Protein AF-A0A3B9MQ94-F1 (afdb_monomer)

Secondary structure (DSSP, 8-state):
--------------------HHHHHHHHHHHHHHHHHTT-HHHHHTTEEEEEEEE-SSTT-EEESHHHHHHHHHHHHHHS-TT-EEEEEEEEEEEEETTEEEEEEEEEEEEE-TTS-EEEEEEEEEEEEEEETTEEEEEEEEEEEPPPPTTSPPP----

Nearest PDB structures (foldseek):
  3b8l-assembly2_F  TM=8.394E-01  e=4.210E-08  Novosphingobium aromaticivorans DSM 12444
  2rfr-assembly1_A  TM=8.462E-01  e=4.272E-07  Novosphingobium aromaticivorans DSM 12444
  8uso-assembly1_A  TM=7.648E-01  e=1.402E-06  Homo sapiens
  8t17-assembly1_A  TM=7.679E-01  e=2.255E-06  Aequorea victoria
  8uso-assembly1_C  TM=7.280E-01  e=2.860E-06  Homo sapiens

Solvent-accessible surface area (backbone atoms only — not comparable to full-atom values): 9130 Å² total; per-residue (Å²): 131,88,78,93,74,81,86,76,79,82,74,76,74,75,67,72,79,70,84,51,56,53,59,52,50,51,55,44,51,52,48,43,32,51,20,56,64,66,69,31,60,67,60,40,52,68,36,45,35,68,78,16,38,39,38,47,70,54,94,81,47,58,27,69,19,48,74,41,39,49,51,51,50,52,52,51,58,72,70,48,54,91,77,38,40,57,42,78,74,52,64,52,59,44,76,71,55,96,48,31,30,39,36,46,35,38,34,38,41,34,34,63,49,97,87,71,46,79,47,76,45,47,33,39,32,52,32,32,35,35,50,56,91,93,46,59,24,34,46,32,44,32,40,35,71,55,78,56,59,97,91,45,80,68,78,83,74,82,130

Foldseek 3Di:
DDDDDDPDDPPPPPPPPPDPQQVQVVVLVVQCQVCLLVLNLVSNLVQADQQAWEAEADPPLIAGGSVRSSVSSVVCSVVAAPQKGKAWDDWDWDDPDPQKTWIWTKIWIWDQDPVRDIDIWIKIWTFIWGDDPPHIHTRYTYMHTDAPPPPDDGPDDDD

Structure (mmCIF, N/CA/C/O backbone):
data_AF-A0A3B9MQ94-F1
#
_entry.id   AF-A0A3B9MQ94-F1
#
loop_
_atom_site.group_PDB
_atom_site.id
_atom_site.type_symbol
_atom_site.label_atom_id
_atom_site.label_alt_id
_atom_site.label_comp_id
_atom_site.label_asym_id
_atom_site.label_entity_id
_atom_site.label_seq_id
_atom_site.pdbx_PDB_ins_code
_atom_site.Cartn_x
_atom_site.Cartn_y
_atom_site.Cartn_z
_atom_site.occupancy
_atom_site.B_iso_or_equiv
_atom_site.auth_seq_id
_atom_site.auth_comp_id
_atom_site.auth_asym_id
_atom_site.auth_atom_id
_atom_site.pdbx_PDB_model_num
ATOM 1 N N . MET A 1 1 ? -53.446 -40.101 26.632 1.00 40.03 1 MET A N 1
ATOM 2 C CA . MET A 1 1 ? -52.212 -40.527 25.937 1.00 40.03 1 MET A CA 1
ATOM 3 C C . MET A 1 1 ? -51.757 -39.390 25.037 1.00 40.03 1 MET A C 1
ATOM 5 O O . MET A 1 1 ? -52.583 -38.946 24.263 1.00 40.03 1 MET A O 1
ATOM 9 N N . LYS A 1 2 ? -50.504 -38.933 25.227 1.00 43.53 2 LYS A N 1
ATOM 10 C CA . LYS A 1 2 ? -49.535 -38.385 24.245 1.00 43.53 2 LYS A CA 1
ATOM 11 C C . LYS A 1 2 ? -50.110 -37.466 23.140 1.00 43.53 2 LYS A C 1
ATOM 13 O O . LYS A 1 2 ? -50.919 -37.908 22.351 1.00 43.53 2 LYS A O 1
ATOM 18 N N . THR A 1 3 ? -49.708 -36.210 22.985 1.00 46.50 3 THR A N 1
ATOM 19 C CA . THR A 1 3 ? -48.324 -35.715 22.950 1.00 46.50 3 THR A CA 1
ATOM 20 C C . THR A 1 3 ? -48.308 -34.199 23.143 1.00 46.50 3 THR A C 1
ATOM 22 O O . THR A 1 3 ? -48.808 -33.449 22.310 1.00 46.50 3 THR A O 1
ATOM 25 N N . TRP A 1 4 ? -47.660 -33.747 24.214 1.00 55.16 4 TRP A N 1
ATOM 26 C CA . TRP A 1 4 ? -46.928 -32.487 24.186 1.00 55.16 4 TRP A CA 1
ATOM 27 C C . TRP A 1 4 ? -45.792 -32.625 23.171 1.00 55.16 4 TRP A C 1
ATOM 29 O O . TRP A 1 4 ? -45.007 -33.572 23.252 1.00 55.16 4 TRP A O 1
ATOM 39 N N . THR A 1 5 ? -45.661 -31.699 22.231 1.00 56.66 5 THR A N 1
ATOM 40 C CA . THR A 1 5 ? -44.384 -31.493 21.544 1.00 56.66 5 THR A CA 1
ATOM 41 C C . THR A 1 5 ? -44.176 -29.998 21.417 1.00 56.66 5 THR A C 1
ATOM 43 O O . THR A 1 5 ? -44.866 -29.310 20.671 1.00 56.66 5 THR A O 1
ATOM 46 N N . LEU A 1 6 ? -43.271 -29.524 22.274 1.00 49.06 6 LEU A N 1
ATOM 47 C CA . LEU A 1 6 ? -42.732 -28.178 22.329 1.00 49.06 6 LEU A CA 1
ATOM 48 C C . LEU A 1 6 ? -42.411 -27.669 20.920 1.00 49.06 6 LEU A C 1
ATOM 50 O O . LEU A 1 6 ? -41.608 -28.267 20.205 1.00 49.06 6 LEU A O 1
ATOM 54 N N . LEU A 1 7 ? -42.971 -26.511 20.579 1.00 50.47 7 LEU A N 1
ATOM 55 C CA . LEU A 1 7 ? -42.452 -25.652 19.526 1.00 50.47 7 LEU A CA 1
ATOM 56 C C . LEU A 1 7 ? -41.144 -25.041 20.063 1.00 50.47 7 LEU A C 1
ATOM 58 O O . LEU A 1 7 ? -41.150 -24.019 20.747 1.00 50.47 7 LEU A O 1
ATOM 62 N N . ALA A 1 8 ? -40.025 -25.736 19.862 1.00 53.94 8 ALA A N 1
ATOM 63 C CA . ALA A 1 8 ? -38.712 -25.226 20.230 1.00 53.94 8 ALA A CA 1
ATOM 64 C C . ALA A 1 8 ? -38.367 -24.049 19.308 1.00 53.94 8 ALA A C 1
ATOM 66 O O . ALA A 1 8 ? -38.166 -24.226 18.107 1.00 53.94 8 ALA A O 1
ATOM 67 N N . LEU A 1 9 ? -38.329 -22.846 19.890 1.00 51.41 9 LEU A N 1
ATOM 68 C CA . LEU A 1 9 ? -37.741 -21.648 19.301 1.00 51.41 9 LEU A CA 1
ATOM 69 C C . LEU A 1 9 ? -36.337 -21.980 18.768 1.00 51.41 9 LEU A C 1
ATOM 71 O O . LEU A 1 9 ? -35.376 -22.070 19.532 1.00 51.41 9 LEU A O 1
ATOM 75 N N . LEU A 1 10 ? -36.206 -22.107 17.447 1.00 51.25 10 LEU A N 1
ATOM 76 C CA . LEU A 1 10 ? -34.941 -21.891 16.752 1.00 51.25 10 LEU A CA 1
ATOM 77 C C . LEU A 1 10 ? -34.646 -20.390 16.796 1.00 51.25 10 LEU A C 1
ATOM 79 O O . LEU A 1 10 ? -34.879 -19.648 15.843 1.00 51.25 10 LEU A O 1
ATOM 83 N N . SER A 1 11 ? -34.145 -19.934 17.940 1.00 49.19 11 SER A N 1
ATOM 84 C CA . SER A 1 11 ? -33.436 -18.668 18.047 1.00 49.19 11 SER A CA 1
ATOM 85 C C . SER A 1 11 ? -32.146 -18.809 17.242 1.00 49.19 11 SER A C 1
ATOM 87 O O . SER A 1 11 ? -31.105 -19.188 17.775 1.00 49.19 11 SER A O 1
ATOM 89 N N . LEU A 1 12 ? -32.225 -18.549 15.935 1.00 54.56 12 LEU A N 1
ATOM 90 C CA . LEU A 1 12 ? -31.077 -18.182 15.115 1.00 54.56 12 LEU A CA 1
ATOM 91 C C . LEU A 1 12 ? -30.487 -16.924 15.751 1.00 54.56 12 LEU A C 1
ATOM 93 O O . LEU A 1 12 ? -30.855 -15.801 15.413 1.00 54.56 12 LEU A O 1
ATOM 97 N N . VAL A 1 13 ? -29.597 -17.114 16.723 1.00 52.91 13 VAL A N 1
ATOM 98 C CA . VAL A 1 13 ? -28.647 -16.084 17.108 1.00 52.91 13 VAL A CA 1
ATOM 99 C C . VAL A 1 13 ? -27.846 -15.853 15.837 1.00 52.91 13 VAL A C 1
ATOM 101 O O . VAL A 1 13 ? -26.952 -16.630 15.507 1.00 52.91 13 VAL A O 1
ATOM 104 N N . ALA A 1 14 ? -28.233 -14.832 15.073 1.00 52.50 14 ALA A N 1
ATOM 105 C CA . ALA A 1 14 ? -27.373 -14.221 14.085 1.00 52.50 14 ALA A CA 1
ATOM 106 C C . ALA A 1 14 ? -26.180 -13.704 14.881 1.00 52.50 14 ALA A C 1
ATOM 108 O O . ALA A 1 14 ? -26.186 -12.577 15.375 1.00 52.50 14 ALA A O 1
ATOM 109 N N . MET A 1 15 ? -25.205 -14.585 15.117 1.00 46.50 15 MET A N 1
ATOM 110 C CA . MET A 1 15 ? -23.929 -14.172 15.652 1.00 46.50 15 MET A CA 1
ATOM 111 C C . MET A 1 15 ? -23.456 -13.092 14.686 1.00 46.50 15 MET A C 1
ATOM 113 O O . MET A 1 15 ? -23.403 -13.364 13.479 1.00 46.50 15 MET A O 1
ATOM 117 N N . PRO A 1 16 ? -23.198 -11.861 15.162 1.00 52.81 16 PRO A N 1
ATOM 118 C CA . PRO A 1 16 ? -22.503 -10.907 14.328 1.00 52.81 16 PRO A CA 1
ATOM 119 C C . PRO A 1 16 ? -21.269 -11.657 13.853 1.00 52.81 16 PRO A C 1
ATOM 121 O O . PRO A 1 16 ? -20.560 -12.218 14.690 1.00 52.81 16 PRO A O 1
ATOM 124 N N . ALA A 1 17 ? -21.088 -11.778 12.535 1.00 58.50 17 ALA A N 1
ATOM 125 C CA . ALA A 1 17 ? -19.874 -12.359 11.993 1.00 58.50 17 ALA A CA 1
ATOM 126 C C . ALA A 1 17 ? -18.731 -11.633 12.701 1.00 58.50 17 ALA A C 1
ATOM 128 O O . ALA A 1 17 ? -18.598 -10.415 12.548 1.00 58.50 17 ALA A O 1
ATOM 129 N N . PHE A 1 18 ? -18.030 -12.341 13.592 1.00 58.81 18 PHE A N 1
ATOM 130 C CA . PHE A 1 18 ? -16.936 -11.747 14.334 1.00 58.81 18 PHE A CA 1
ATOM 131 C C . PHE A 1 18 ? -16.003 -11.162 13.282 1.00 58.81 18 PHE A C 1
ATOM 133 O O . PHE A 1 18 ? -15.713 -11.826 12.285 1.00 58.81 18 PHE A O 1
ATOM 140 N N . ALA A 1 19 ? -15.629 -9.894 13.455 1.00 72.88 19 ALA A N 1
ATOM 141 C CA . ALA A 1 19 ? -14.636 -9.280 12.593 1.00 72.88 19 ALA A CA 1
ATOM 142 C C . ALA A 1 19 ? -13.433 -10.226 12.556 1.00 72.88 19 ALA A C 1
ATOM 144 O O . ALA A 1 19 ? -12.943 -10.603 13.620 1.00 72.88 19 ALA A O 1
ATOM 145 N N . ASP A 1 20 ? -13.032 -10.652 11.360 1.00 91.06 20 ASP A N 1
ATOM 146 C CA . ASP A 1 20 ? -11.828 -11.442 11.131 1.00 91.06 20 ASP A CA 1
ATOM 147 C C . ASP A 1 20 ? -10.752 -10.450 10.685 1.00 91.06 20 ASP A C 1
ATOM 149 O O . ASP A 1 20 ? -10.725 -10.060 9.511 1.00 91.06 20 ASP A O 1
ATOM 153 N N . PRO A 1 21 ? -9.890 -9.981 11.609 1.00 93.25 21 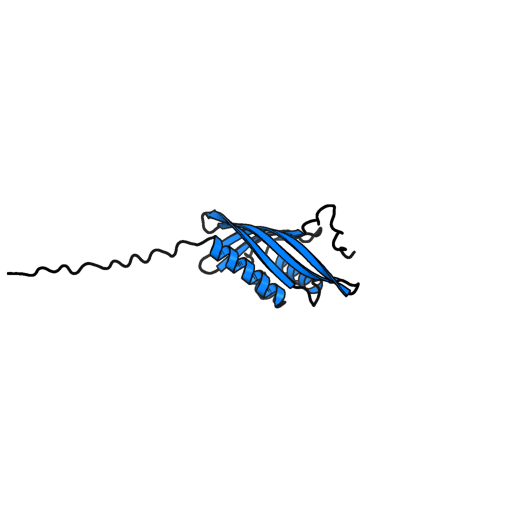PRO A N 1
ATOM 154 C CA . PRO A 1 21 ? -8.903 -8.963 11.293 1.00 93.25 21 PRO A CA 1
ATOM 155 C C . PRO A 1 21 ? -7.935 -9.431 10.210 1.00 93.25 21 PRO A C 1
ATOM 157 O O . PRO A 1 21 ? -7.489 -8.618 9.407 1.00 93.25 21 PRO A O 1
ATOM 160 N N . ALA A 1 22 ? -7.628 -10.730 10.158 1.00 96.19 22 ALA A N 1
ATOM 161 C CA . ALA A 1 22 ? -6.721 -11.285 9.165 1.00 96.19 22 ALA A CA 1
ATOM 162 C C . ALA A 1 22 ? -7.361 -11.279 7.774 1.00 96.19 22 ALA A C 1
ATOM 164 O O . ALA A 1 22 ? -6.729 -10.833 6.814 1.00 96.19 22 ALA A O 1
ATOM 165 N N . ALA A 1 23 ? -8.622 -11.704 7.656 1.00 96.38 23 ALA A N 1
ATOM 166 C CA . ALA A 1 23 ? -9.341 -11.648 6.385 1.00 96.38 23 ALA A CA 1
ATOM 167 C C . ALA A 1 23 ? -9.572 -10.205 5.912 1.00 96.38 23 ALA A C 1
ATOM 169 O O . ALA A 1 23 ? -9.364 -9.910 4.734 1.00 96.38 23 ALA A O 1
ATOM 170 N N . ASP A 1 24 ? -9.954 -9.300 6.816 1.00 96.44 24 ASP A N 1
ATOM 171 C CA . ASP A 1 24 ? -10.167 -7.886 6.496 1.00 96.44 24 ASP A CA 1
ATOM 172 C C . ASP A 1 24 ? -8.881 -7.209 6.016 1.00 96.44 24 ASP A C 1
ATOM 174 O O . ASP A 1 24 ? -8.900 -6.474 5.024 1.00 96.44 24 ASP A O 1
ATOM 178 N N . ALA A 1 25 ? -7.766 -7.471 6.697 1.00 97.94 25 ALA A N 1
ATOM 179 C CA . ALA A 1 25 ? -6.481 -6.887 6.358 1.00 97.94 25 ALA A CA 1
ATOM 180 C C . ALA A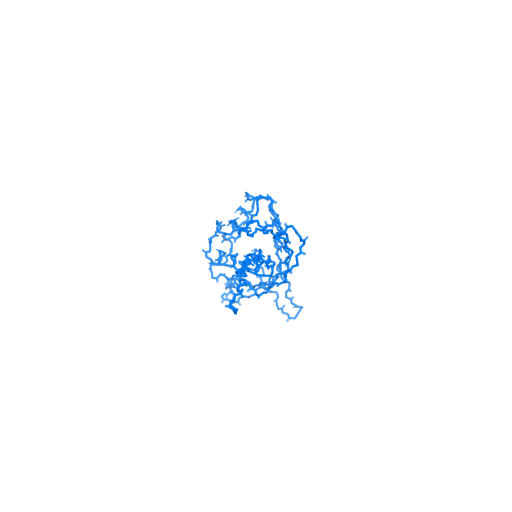 1 25 ? -5.919 -7.472 5.053 1.00 97.94 25 ALA A C 1
ATOM 182 O O . ALA A 1 25 ? -5.512 -6.717 4.172 1.00 97.94 25 ALA A O 1
ATOM 183 N N . LYS A 1 26 ? -6.024 -8.793 4.851 1.00 98.12 26 LYS A N 1
ATOM 184 C CA . LYS A 1 26 ? -5.663 -9.440 3.582 1.00 98.12 26 LYS A CA 1
ATOM 185 C C . LYS A 1 26 ? -6.477 -8.888 2.410 1.00 98.12 26 LYS A C 1
ATOM 187 O O . LYS A 1 26 ? -5.915 -8.559 1.368 1.00 98.12 26 LYS A O 1
ATOM 192 N N . ALA A 1 27 ? -7.797 -8.775 2.564 1.00 98.12 27 ALA A N 1
ATOM 193 C CA . ALA A 1 27 ? -8.666 -8.266 1.505 1.00 98.12 27 ALA A CA 1
ATOM 194 C C . ALA A 1 27 ? -8.325 -6.814 1.130 1.00 98.12 27 ALA A C 1
ATOM 196 O O . ALA A 1 27 ? -8.395 -6.454 -0.049 1.00 98.12 27 ALA A O 1
ATOM 197 N N . HIS A 1 28 ? -7.942 -6.003 2.119 1.00 98.56 28 HIS A N 1
ATOM 198 C CA . HIS A 1 28 ? -7.479 -4.633 1.923 1.00 98.56 28 HIS A CA 1
ATOM 199 C C . HIS A 1 28 ? -6.163 -4.579 1.132 1.00 98.56 28 HIS A C 1
ATOM 201 O O . HIS A 1 28 ? -6.111 -3.923 0.090 1.00 98.56 28 HIS A O 1
ATOM 207 N N . SER A 1 29 ? -5.154 -5.351 1.537 1.00 98.62 29 SER A N 1
ATOM 208 C CA . SER A 1 29 ? -3.860 -5.421 0.846 1.00 98.62 29 SER A CA 1
ATOM 209 C C . SER A 1 29 ? -3.987 -5.920 -0.595 1.00 98.62 29 SER A C 1
ATOM 211 O O . SER A 1 29 ? -3.406 -5.364 -1.530 1.00 98.62 29 SER A O 1
ATOM 213 N N . GLU A 1 30 ? -4.823 -6.934 -0.827 1.00 98.56 30 GLU A N 1
ATOM 214 C CA . GLU A 1 30 ? -5.097 -7.411 -2.182 1.00 98.56 30 GLU A CA 1
ATOM 215 C C . GLU A 1 30 ? -5.856 -6.374 -3.023 1.00 98.56 30 GLU A C 1
ATOM 217 O O . GLU A 1 30 ? -5.678 -6.325 -4.242 1.00 98.56 30 GLU A O 1
ATOM 222 N N . ALA A 1 31 ? -6.702 -5.538 -2.408 1.00 98.69 31 ALA A N 1
ATOM 223 C CA . ALA A 1 31 ? -7.360 -4.438 -3.109 1.00 98.69 31 ALA A CA 1
ATOM 224 C C . ALA A 1 31 ? -6.352 -3.374 -3.554 1.00 98.69 31 ALA A C 1
ATOM 226 O O . ALA A 1 31 ? -6.431 -2.936 -4.704 1.00 98.69 31 ALA A O 1
ATOM 227 N N . PHE A 1 32 ? -5.380 -3.034 -2.702 1.00 98.75 32 PHE A N 1
ATOM 228 C CA . PHE A 1 32 ? -4.282 -2.140 -3.064 1.00 98.75 32 PHE A CA 1
ATOM 229 C C . PHE A 1 32 ? -3.493 -2.693 -4.254 1.00 98.75 32 PHE A C 1
ATOM 231 O O . PHE A 1 32 ? -3.396 -2.027 -5.285 1.00 98.75 32 PHE A O 1
ATOM 238 N N . ALA A 1 33 ? -3.012 -3.941 -4.168 1.00 98.69 33 ALA A N 1
ATOM 239 C CA . ALA A 1 33 ? -2.242 -4.563 -5.248 1.00 98.69 33 ALA A CA 1
ATOM 240 C C . ALA A 1 33 ? -3.017 -4.583 -6.576 1.00 98.69 33 ALA A C 1
ATOM 242 O O . ALA A 1 33 ? -2.457 -4.283 -7.632 1.00 98.69 33 ALA A O 1
ATOM 243 N N . ARG A 1 34 ? -4.318 -4.910 -6.540 1.00 98.75 34 ARG A N 1
ATOM 244 C CA . ARG A 1 34 ? -5.174 -4.886 -7.736 1.00 98.75 34 ARG A CA 1
ATOM 245 C C . ARG A 1 34 ? -5.283 -3.483 -8.328 1.00 98.75 34 ARG A C 1
ATOM 247 O O . ARG A 1 34 ? -5.051 -3.333 -9.525 1.00 98.75 34 ARG A O 1
ATOM 254 N N . ALA A 1 35 ? -5.616 -2.479 -7.518 1.00 98.75 35 ALA A N 1
ATOM 255 C CA . ALA A 1 35 ? -5.796 -1.106 -7.989 1.00 98.75 35 ALA A CA 1
ATOM 256 C C . ALA A 1 35 ? -4.484 -0.509 -8.523 1.00 98.75 35 ALA A C 1
ATOM 258 O O . ALA A 1 35 ? -4.461 0.050 -9.621 1.00 98.75 35 ALA A O 1
ATOM 259 N N . TRP A 1 36 ? -3.372 -0.713 -7.811 1.00 98.56 36 TRP A N 1
ATOM 260 C CA . TRP A 1 36 ? -2.051 -0.253 -8.236 1.00 98.56 36 TRP A CA 1
ATOM 261 C C . TRP A 1 36 ? -1.639 -0.861 -9.579 1.00 98.56 36 TRP A C 1
ATOM 263 O O . TRP A 1 36 ? -1.295 -0.145 -10.521 1.00 98.56 36 TRP A O 1
ATOM 273 N N . ASN A 1 37 ? -1.736 -2.187 -9.709 1.00 98.38 37 ASN A N 1
ATOM 274 C CA . ASN A 1 37 ? -1.370 -2.883 -10.944 1.00 98.38 37 ASN A CA 1
ATOM 275 C C . ASN A 1 37 ? -2.294 -2.535 -12.120 1.00 98.38 37 ASN A C 1
ATOM 277 O O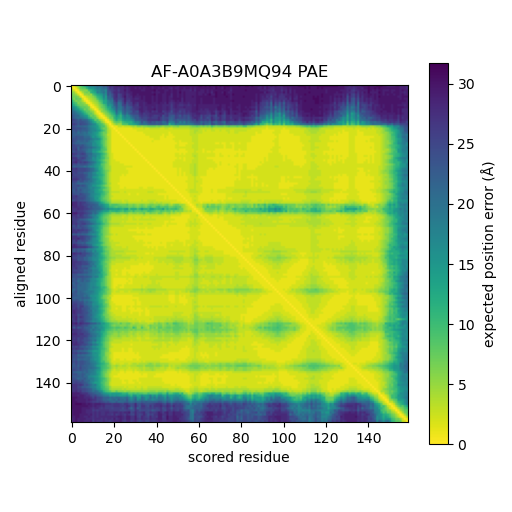 . ASN A 1 37 ? -1.862 -2.598 -13.272 1.00 98.38 37 ASN A O 1
ATOM 281 N N . ALA A 1 38 ? -3.538 -2.139 -11.840 1.00 98.25 38 ALA A N 1
ATOM 282 C CA . ALA A 1 38 ? -4.477 -1.614 -12.826 1.00 98.25 38 ALA A CA 1
ATOM 283 C C . ALA A 1 38 ? -4.236 -0.135 -13.183 1.00 98.25 38 ALA A C 1
ATOM 285 O O . ALA A 1 38 ? -4.961 0.403 -14.018 1.00 98.25 38 ALA A O 1
ATOM 286 N N . ARG A 1 39 ? -3.229 0.522 -12.584 1.00 97.81 39 ARG A N 1
ATOM 287 C CA . ARG A 1 39 ? -2.956 1.965 -12.724 1.00 97.81 39 ARG A CA 1
ATOM 288 C C . ARG A 1 39 ? -4.124 2.849 -12.266 1.00 97.81 39 ARG A C 1
ATOM 290 O O . ARG A 1 39 ? -4.259 3.986 -12.716 1.00 97.81 39 ARG A O 1
ATOM 297 N N . ASP A 1 40 ? -4.960 2.345 -11.362 1.00 98.56 40 ASP A N 1
ATOM 298 C CA . ASP A 1 40 ? -6.145 3.037 -10.865 1.00 98.56 40 ASP A CA 1
ATOM 299 C C . ASP A 1 40 ? -5.820 3.852 -9.607 1.00 98.56 40 ASP A C 1
ATOM 301 O O . ASP A 1 40 ? -6.054 3.423 -8.476 1.00 98.56 40 ASP A O 1
ATOM 305 N N . VAL A 1 41 ? -5.283 5.059 -9.807 1.00 98.31 41 VAL A N 1
ATOM 306 C CA . VAL A 1 41 ? -4.951 5.986 -8.709 1.00 98.31 41 VAL A CA 1
ATOM 307 C C . VAL A 1 41 ? -6.174 6.297 -7.842 1.00 98.31 41 VAL A C 1
ATOM 309 O O . VAL A 1 41 ? -6.050 6.395 -6.624 1.00 98.31 41 VAL A O 1
ATOM 312 N N . LYS A 1 42 ? -7.371 6.402 -8.435 1.00 98.50 42 LYS A N 1
ATOM 313 C CA . LYS A 1 42 ? -8.605 6.675 -7.682 1.00 98.50 42 LYS A CA 1
ATOM 314 C C . LYS A 1 42 ? -9.008 5.479 -6.826 1.00 98.50 42 LYS A C 1
ATOM 316 O O . LYS A 1 42 ? -9.412 5.665 -5.679 1.00 98.50 42 LYS A O 1
ATOM 321 N N . GLY A 1 43 ? -8.880 4.271 -7.366 1.00 98.62 43 GLY A N 1
ATOM 322 C CA . GLY A 1 43 ? -9.095 3.024 -6.640 1.00 98.62 43 GLY A CA 1
ATOM 323 C C . GLY A 1 43 ? -8.140 2.870 -5.461 1.00 98.62 43 GLY A C 1
ATOM 324 O O . GLY A 1 43 ? -8.587 2.515 -4.373 1.00 98.62 43 GLY A O 1
ATOM 325 N N . VAL A 1 44 ? -6.859 3.214 -5.640 1.00 98.75 44 VAL A N 1
ATOM 326 C CA . VAL A 1 44 ? -5.878 3.235 -4.542 1.00 98.75 44 VAL A CA 1
ATOM 327 C C . VAL A 1 44 ? -6.249 4.302 -3.507 1.00 98.75 44 VAL A C 1
ATOM 329 O O . VAL A 1 44 ? -6.369 3.989 -2.327 1.00 98.75 44 VAL A O 1
ATOM 332 N N . LEU A 1 45 ? -6.533 5.539 -3.927 1.00 98.75 45 LEU A N 1
ATOM 333 C CA . LEU A 1 45 ? -6.909 6.640 -3.030 1.00 98.75 45 LEU A CA 1
ATOM 334 C C . LEU A 1 45 ? -8.168 6.333 -2.198 1.00 98.75 45 LEU A C 1
ATOM 336 O O . LEU A 1 45 ? -8.292 6.772 -1.054 1.00 98.75 45 LEU A O 1
ATOM 340 N N . ALA A 1 46 ? -9.110 5.561 -2.747 1.00 98.50 46 ALA A N 1
ATOM 341 C CA . ALA A 1 46 ? -10.325 5.148 -2.048 1.00 98.50 46 ALA A CA 1
ATOM 342 C C . ALA A 1 46 ? -10.063 4.217 -0.849 1.00 98.50 46 ALA A C 1
ATOM 344 O O . ALA A 1 46 ? -10.957 4.053 -0.014 1.00 98.50 46 ALA A O 1
ATOM 345 N N . LEU A 1 47 ? -8.864 3.633 -0.754 1.00 98.69 47 LEU A N 1
ATOM 346 C CA . LEU A 1 47 ? -8.422 2.822 0.379 1.00 98.69 47 LEU A CA 1
ATOM 347 C C . LEU A 1 47 ? -7.930 3.668 1.556 1.00 98.69 47 LEU A C 1
ATOM 349 O O . LEU A 1 47 ? -7.733 3.113 2.627 1.00 98.69 47 LEU A O 1
ATOM 353 N N . TYR A 1 48 ? -7.771 4.983 1.406 1.00 98.69 48 TYR A N 1
ATOM 354 C CA . TYR A 1 48 ? -7.295 5.856 2.477 1.00 98.69 48 TYR A CA 1
ATOM 355 C C . TYR A 1 48 ? -8.447 6.582 3.177 1.00 98.69 48 TYR A C 1
ATOM 357 O O . TYR A 1 48 ? -9.382 7.097 2.538 1.00 98.69 48 TYR A O 1
ATOM 365 N N . ALA A 1 49 ? -8.358 6.642 4.508 1.00 98.44 49 ALA A N 1
ATOM 366 C CA . ALA A 1 49 ? -9.137 7.572 5.312 1.00 98.44 49 ALA A CA 1
ATOM 367 C C . ALA A 1 49 ? -8.781 9.021 4.942 1.00 98.44 49 ALA A C 1
ATOM 369 O O . ALA A 1 49 ? -7.719 9.299 4.383 1.00 98.44 49 ALA A O 1
ATOM 370 N N . ASP A 1 50 ? -9.687 9.952 5.231 1.00 97.81 50 ASP A N 1
ATOM 371 C CA . ASP A 1 50 ? -9.521 11.342 4.798 1.00 97.81 50 ASP A CA 1
ATOM 372 C C . ASP A 1 50 ? -8.350 12.047 5.510 1.00 97.81 50 ASP A C 1
ATOM 374 O O . ASP A 1 50 ? -7.722 12.928 4.922 1.00 97.81 50 ASP A O 1
ATOM 378 N N . ASP A 1 51 ? -8.019 11.603 6.726 1.00 97.56 51 ASP A N 1
ATOM 379 C CA . ASP A 1 51 ? -6.942 12.078 7.602 1.00 97.56 51 ASP A CA 1
ATOM 380 C C . ASP A 1 51 ? -5.741 11.113 7.686 1.00 97.56 51 ASP A C 1
ATOM 382 O O . ASP A 1 51 ? -4.929 11.206 8.609 1.00 97.56 51 ASP A O 1
ATOM 386 N N . ALA A 1 52 ? -5.624 10.176 6.739 1.00 98.62 52 ALA A N 1
ATOM 387 C CA . ALA A 1 52 ? -4.561 9.177 6.748 1.00 98.62 52 ALA A CA 1
ATOM 388 C C . ALA A 1 52 ? -3.154 9.792 6.621 1.00 98.62 52 ALA A C 1
ATOM 390 O O . ALA A 1 52 ? -2.968 10.870 6.051 1.00 98.62 52 ALA A O 1
ATOM 391 N N . ARG A 1 53 ? -2.149 9.070 7.120 1.00 98.56 53 ARG A N 1
ATOM 392 C CA . ARG A 1 53 ? -0.724 9.402 6.986 1.00 98.56 53 ARG A CA 1
ATOM 393 C C . ARG A 1 53 ? -0.026 8.376 6.107 1.00 98.56 53 ARG A C 1
ATOM 395 O O . ARG A 1 53 ? -0.212 7.180 6.324 1.00 98.56 53 ARG A O 1
ATOM 402 N N . VAL A 1 54 ? 0.793 8.842 5.173 1.00 98.44 54 VAL A N 1
ATOM 403 C CA . VAL A 1 54 ? 1.649 7.995 4.334 1.00 98.44 54 VAL A CA 1
ATOM 404 C C . VAL A 1 54 ? 3.106 8.367 4.562 1.00 98.44 54 VAL A C 1
ATOM 406 O O . VAL A 1 54 ? 3.418 9.556 4.623 1.00 98.44 54 VAL A O 1
ATOM 409 N N . ILE A 1 55 ? 3.965 7.358 4.689 1.00 96.88 55 ILE A N 1
ATOM 410 C CA . ILE A 1 55 ? 5.426 7.485 4.724 1.00 96.88 55 ILE A CA 1
ATOM 411 C C . ILE A 1 55 ? 6.000 6.379 3.839 1.00 96.88 55 ILE A C 1
ATOM 413 O O . ILE A 1 55 ? 5.896 5.200 4.185 1.00 96.88 55 ILE A O 1
ATOM 417 N N . TRP A 1 56 ? 6.590 6.733 2.703 1.00 94.19 56 TRP A N 1
ATOM 418 C CA . TRP A 1 56 ? 7.254 5.778 1.815 1.00 94.19 56 TRP A CA 1
ATOM 419 C C . TRP A 1 56 ? 8.782 5.920 1.853 1.00 94.19 56 TRP A C 1
ATOM 421 O O . TRP A 1 56 ? 9.333 6.457 2.811 1.00 94.19 56 TRP A O 1
ATOM 431 N N . SER A 1 57 ? 9.481 5.294 0.903 1.00 83.44 57 SER A N 1
ATOM 432 C CA . SER A 1 57 ? 10.910 4.979 1.048 1.00 83.44 57 SER A CA 1
ATOM 433 C C . SER A 1 57 ? 11.824 6.176 0.835 1.00 83.44 57 SER A C 1
ATOM 435 O O . SER A 1 57 ? 12.863 6.252 1.491 1.00 83.44 57 SER A O 1
ATOM 437 N N . ASP A 1 58 ? 11.459 7.074 -0.077 1.00 79.44 58 ASP A N 1
ATOM 438 C CA . ASP A 1 58 ? 12.324 8.182 -0.461 1.00 79.44 58 ASP A CA 1
ATOM 439 C C . ASP A 1 58 ? 12.040 9.433 0.385 1.00 79.44 58 ASP A C 1
ATOM 441 O O . ASP A 1 58 ? 10.919 9.681 0.837 1.00 79.44 58 ASP A O 1
ATOM 445 N N . GLU A 1 59 ? 13.077 10.246 0.607 1.00 70.44 59 GLU A N 1
ATOM 446 C CA . GLU A 1 59 ? 12.950 11.507 1.340 1.00 70.44 59 GLU A CA 1
ATOM 447 C C . GLU A 1 59 ? 11.926 12.421 0.649 1.00 70.44 59 GLU A C 1
ATOM 449 O O . GLU A 1 59 ? 12.052 12.751 -0.532 1.00 70.44 59 GLU A O 1
ATOM 454 N N . GLY A 1 60 ? 10.900 12.832 1.397 1.00 77.12 60 GLY A N 1
ATOM 455 C CA . GLY A 1 60 ? 9.801 13.643 0.875 1.00 77.12 60 GLY A CA 1
ATOM 456 C C . GLY A 1 60 ? 8.612 12.847 0.330 1.00 77.12 60 GLY A C 1
ATOM 457 O O . GLY A 1 60 ? 7.615 13.465 -0.047 1.00 77.12 60 GLY A O 1
ATOM 458 N N . GLU A 1 61 ? 8.642 11.510 0.343 1.00 89.62 61 GLU A N 1
ATOM 459 C CA . GLU A 1 61 ? 7.460 10.674 0.083 1.00 89.62 61 GLU A CA 1
ATOM 460 C C . GLU A 1 61 ? 6.579 10.514 1.331 1.00 89.62 61 GLU A C 1
ATOM 462 O O . GLU A 1 61 ? 6.203 9.416 1.748 1.00 89.62 61 GLU A O 1
ATOM 467 N N . GLU A 1 62 ? 6.228 11.650 1.926 1.00 96.31 62 GLU A N 1
ATOM 468 C CA . GLU A 1 62 ? 5.315 11.745 3.056 1.00 96.31 62 GLU A CA 1
ATOM 469 C C . GLU A 1 62 ? 4.068 12.525 2.646 1.00 96.31 62 GLU A C 1
ATOM 471 O O . GLU A 1 62 ? 4.138 13.510 1.908 1.00 96.31 62 GLU A O 1
ATOM 476 N N . ALA A 1 63 ? 2.907 12.094 3.129 1.00 97.69 63 ALA A N 1
ATOM 477 C CA . ALA A 1 63 ? 1.654 12.788 2.869 1.00 97.69 63 ALA A CA 1
ATOM 478 C C . ALA A 1 63 ? 0.722 12.742 4.078 1.00 97.69 63 ALA A C 1
ATOM 480 O O . ALA A 1 63 ? 0.605 11.723 4.767 1.00 97.69 63 ALA A O 1
ATOM 481 N N . ASN A 1 64 ? 0.019 13.849 4.310 1.00 97.88 64 ASN A N 1
ATOM 482 C CA . ASN A 1 64 ? -0.971 13.987 5.365 1.00 97.88 64 ASN A CA 1
ATOM 483 C C . ASN A 1 64 ? -2.336 14.364 4.780 1.00 97.88 64 ASN A C 1
ATOM 485 O O . ASN A 1 64 ? -2.564 15.468 4.282 1.00 97.88 64 ASN A O 1
ATOM 489 N N . GLY A 1 65 ? -3.271 13.427 4.882 1.00 98.12 65 GLY A N 1
ATOM 490 C CA . GLY A 1 65 ? -4.625 13.578 4.390 1.00 98.12 65 GLY A CA 1
ATOM 491 C C . GLY A 1 65 ? -4.759 13.367 2.883 1.00 98.12 65 GLY A C 1
ATOM 492 O O . GLY A 1 65 ? -3.808 13.375 2.098 1.00 98.12 65 GLY A O 1
ATOM 493 N N . LYS A 1 66 ? -6.005 13.164 2.464 1.00 96.88 66 LYS A N 1
ATOM 494 C CA . LYS A 1 66 ? -6.343 12.616 1.143 1.00 96.88 66 LYS A CA 1
ATOM 495 C C . LYS A 1 66 ? -5.806 13.410 -0.045 1.00 96.88 66 LYS A C 1
ATOM 497 O O . LYS A 1 66 ? -5.400 12.819 -1.037 1.00 96.88 66 LYS A O 1
ATOM 502 N N . ALA A 1 67 ? -5.796 14.738 0.052 1.00 97.56 67 ALA A N 1
ATOM 503 C CA . ALA A 1 67 ? -5.346 15.601 -1.038 1.00 97.56 67 ALA A CA 1
ATOM 504 C C . ALA A 1 67 ? -3.830 15.506 -1.278 1.00 97.56 67 ALA A C 1
ATOM 506 O O . ALA A 1 67 ? -3.379 15.584 -2.420 1.00 97.56 67 ALA A O 1
ATOM 507 N N . GLU A 1 68 ? -3.033 15.345 -0.220 1.00 98.19 68 GLU A N 1
ATOM 508 C CA . GLU A 1 68 ? -1.588 15.134 -0.347 1.00 98.19 68 GLU A CA 1
ATOM 509 C C . GLU A 1 68 ? -1.293 13.712 -0.815 1.00 98.19 68 GLU A C 1
ATOM 511 O O . GLU A 1 68 ? -0.474 13.523 -1.714 1.00 98.19 68 GLU A O 1
ATOM 516 N N . ILE A 1 69 ? -2.041 12.731 -0.302 1.00 98.69 69 ILE A N 1
ATOM 517 C CA . ILE A 1 69 ? -1.933 11.332 -0.727 1.00 98.69 69 ILE A CA 1
ATOM 518 C C . ILE A 1 69 ? -2.257 11.199 -2.218 1.00 98.69 69 ILE A C 1
ATOM 520 O O . ILE A 1 69 ? -1.523 10.539 -2.942 1.00 98.69 69 ILE A O 1
ATOM 524 N N . GLU A 1 70 ? -3.292 11.866 -2.731 1.00 98.31 70 GLU A N 1
ATOM 525 C CA . GLU A 1 70 ? -3.604 11.845 -4.166 1.00 98.31 70 GLU A CA 1
ATOM 526 C C . GLU A 1 70 ? -2.435 12.356 -5.022 1.00 98.31 70 GLU A C 1
ATOM 528 O O . GLU A 1 70 ? -2.118 11.763 -6.059 1.00 98.31 70 GLU A O 1
ATOM 533 N N . LYS A 1 71 ? -1.763 13.429 -4.583 1.00 97.56 71 LYS A N 1
ATOM 534 C CA . LYS A 1 71 ? -0.577 13.965 -5.267 1.00 97.56 71 LYS A CA 1
ATOM 535 C C . LYS A 1 71 ? 0.580 12.970 -5.221 1.00 97.56 71 LYS A C 1
ATOM 537 O O . LYS A 1 71 ? 1.174 12.711 -6.269 1.00 97.56 71 LYS A O 1
ATOM 542 N N . LEU A 1 72 ? 0.859 12.396 -4.049 1.00 97.31 72 LEU A N 1
ATOM 543 C CA . LEU A 1 72 ? 1.901 11.387 -3.860 1.00 97.31 72 LEU A CA 1
ATOM 544 C C . LEU A 1 72 ? 1.651 10.168 -4.759 1.00 97.31 72 LEU A C 1
ATOM 546 O O . LEU A 1 72 ? 2.502 9.828 -5.577 1.00 97.31 72 LEU A O 1
ATOM 550 N N . LEU A 1 73 ? 0.447 9.589 -4.710 1.00 97.56 73 LEU A N 1
ATOM 551 C CA . LEU A 1 73 ? 0.039 8.453 -5.543 1.00 97.56 73 LEU A CA 1
ATOM 552 C C . LEU A 1 73 ? 0.146 8.767 -7.038 1.00 97.56 73 LEU A C 1
ATOM 554 O O . LEU A 1 73 ? 0.612 7.940 -7.819 1.00 97.56 73 LEU A O 1
ATOM 558 N N . THR A 1 74 ? -0.272 9.964 -7.455 1.00 97.38 74 THR A N 1
ATOM 559 C CA . THR A 1 74 ? -0.186 10.390 -8.859 1.00 97.38 74 THR A CA 1
ATOM 560 C C . THR A 1 74 ? 1.263 10.480 -9.327 1.00 97.38 74 THR A C 1
ATOM 562 O O . THR A 1 74 ? 1.575 10.051 -10.440 1.00 97.38 74 THR A O 1
ATOM 565 N N . ASN A 1 75 ? 2.150 11.036 -8.503 1.00 95.38 75 ASN A N 1
ATOM 566 C CA . ASN A 1 75 ? 3.568 11.164 -8.827 1.00 95.38 75 ASN A CA 1
ATOM 567 C C . ASN A 1 75 ? 4.252 9.797 -8.852 1.00 95.38 75 ASN A C 1
ATOM 569 O O . ASN A 1 75 ? 4.878 9.454 -9.855 1.00 95.38 75 ASN A O 1
ATOM 573 N N . ALA A 1 76 ? 4.036 8.979 -7.825 1.00 94.38 76 ALA A N 1
ATOM 574 C CA . ALA A 1 76 ? 4.572 7.629 -7.768 1.00 94.38 76 ALA A CA 1
ATOM 575 C C . ALA A 1 76 ? 4.094 6.783 -8.957 1.00 94.38 76 ALA A C 1
ATOM 577 O O . ALA A 1 76 ? 4.889 6.095 -9.588 1.00 94.38 76 ALA A O 1
ATOM 578 N N . MET A 1 77 ? 2.823 6.898 -9.360 1.00 95.81 77 MET A N 1
ATOM 579 C CA . MET A 1 77 ? 2.289 6.165 -10.511 1.00 95.81 77 MET A CA 1
ATOM 580 C C . MET A 1 77 ? 2.908 6.593 -11.850 1.00 95.81 77 MET A C 1
ATOM 582 O O . MET A 1 77 ? 3.055 5.755 -12.746 1.00 95.81 77 MET A O 1
ATOM 586 N N . LYS A 1 78 ? 3.273 7.875 -12.001 1.00 94.50 78 LYS A N 1
ATOM 587 C CA . LYS A 1 78 ? 3.997 8.378 -13.183 1.00 94.50 78 LYS A CA 1
ATOM 588 C C . LYS A 1 78 ? 5.415 7.815 -13.253 1.00 94.50 78 LYS A C 1
ATOM 590 O O . LYS A 1 78 ? 5.853 7.457 -14.344 1.00 94.50 78 LYS A O 1
ATOM 595 N N . SER A 1 79 ? 6.094 7.728 -12.112 1.00 91.56 79 SER A N 1
ATOM 596 C CA . SER A 1 79 ? 7.453 7.185 -12.007 1.00 91.56 79 SER A CA 1
ATOM 597 C C . SER A 1 79 ? 7.486 5.652 -12.029 1.00 91.56 79 SER A C 1
ATOM 599 O O . SER A 1 79 ? 8.504 5.062 -12.380 1.00 91.56 79 SER A O 1
ATOM 601 N N . PHE A 1 80 ? 6.378 4.984 -11.693 1.00 92.56 80 PHE A N 1
ATOM 602 C CA . PHE A 1 80 ? 6.322 3.528 -11.604 1.00 92.56 80 PHE A CA 1
ATOM 603 C C . PHE A 1 80 ? 6.505 2.862 -12.986 1.00 92.56 80 PHE A C 1
ATOM 605 O O . PHE A 1 80 ? 5.667 3.087 -13.877 1.00 92.56 80 PHE A O 1
ATOM 612 N N . PRO A 1 81 ? 7.522 1.988 -13.173 1.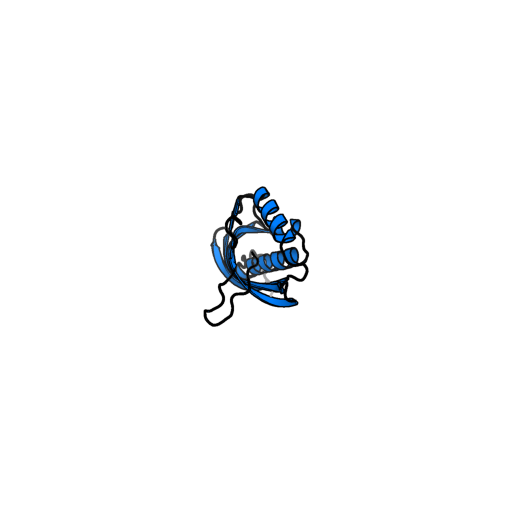00 93.88 81 PRO A N 1
ATOM 613 C CA . PRO 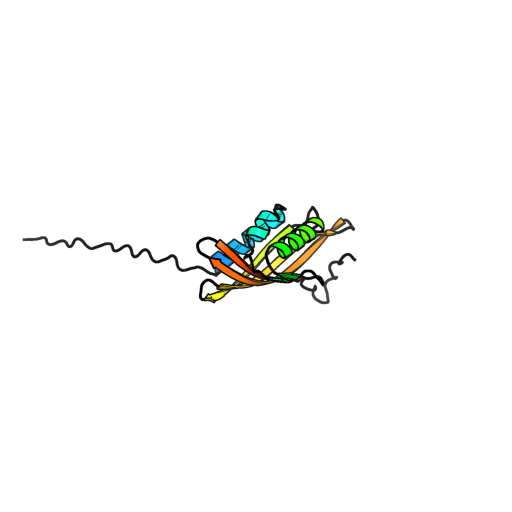A 1 81 ? 7.862 1.383 -14.465 1.00 93.88 81 PRO A CA 1
ATOM 614 C C . PRO A 1 81 ? 6.658 0.751 -15.151 1.00 93.88 81 PRO A C 1
ATOM 616 O O . PRO A 1 81 ? 5.855 0.103 -14.484 1.00 93.88 81 PRO A O 1
ATOM 619 N N . LYS A 1 82 ? 6.504 0.907 -16.474 1.00 93.00 82 LYS A N 1
ATOM 620 C CA . LYS A 1 82 ? 5.300 0.456 -17.212 1.00 93.00 82 LYS A CA 1
ATOM 621 C C . LYS A 1 82 ? 4.990 -1.030 -17.010 1.00 93.00 82 LYS A C 1
ATOM 623 O O . LYS A 1 82 ? 3.827 -1.388 -16.810 1.00 93.00 82 LYS A O 1
ATOM 628 N N . ASP A 1 83 ? 6.025 -1.865 -17.020 1.00 95.44 83 ASP A N 1
ATOM 629 C CA . ASP A 1 83 ? 5.942 -3.307 -16.781 1.00 95.44 83 ASP A CA 1
ATOM 630 C C . ASP A 1 83 ? 6.016 -3.688 -15.292 1.00 95.44 83 ASP A C 1
ATOM 632 O O . ASP A 1 83 ? 5.986 -4.872 -14.961 1.00 95.44 83 ASP A O 1
ATOM 636 N N . GLY A 1 84 ? 6.076 -2.686 -14.413 1.00 96.12 84 GLY A N 1
ATOM 637 C CA . GLY A 1 84 ? 6.110 -2.818 -12.969 1.00 96.12 84 GLY A CA 1
ATOM 638 C C . GLY A 1 84 ? 4.902 -3.575 -12.419 1.00 96.12 84 GLY A C 1
ATOM 639 O O . GLY A 1 84 ? 3.763 -3.388 -12.872 1.00 96.12 84 GLY A O 1
ATOM 640 N N . ARG A 1 85 ? 5.139 -4.429 -11.422 1.00 97.75 85 ARG A N 1
ATOM 641 C CA . ARG A 1 85 ? 4.110 -5.206 -10.722 1.00 97.75 85 ARG A CA 1
ATOM 642 C C . ARG A 1 85 ? 4.362 -5.224 -9.226 1.00 97.75 8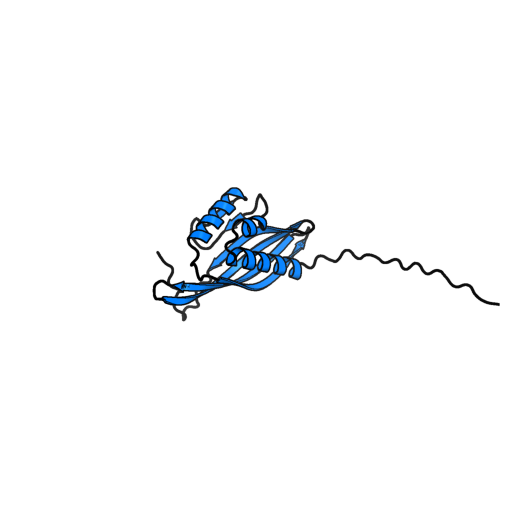5 ARG A C 1
ATOM 644 O O . ARG A 1 85 ? 5.445 -5.617 -8.808 1.00 97.75 85 ARG A O 1
ATOM 651 N N . VAL A 1 86 ? 3.340 -4.856 -8.458 1.00 97.44 86 VAL A N 1
ATOM 652 C CA . VAL A 1 86 ? 3.283 -5.009 -6.999 1.00 97.44 86 VAL A CA 1
ATOM 653 C C . VAL A 1 86 ? 2.594 -6.328 -6.670 1.00 97.44 86 VAL A C 1
ATOM 655 O O . VAL A 1 86 ? 1.502 -6.602 -7.171 1.00 97.44 86 VAL A O 1
ATOM 658 N N . VAL A 1 87 ? 3.198 -7.143 -5.815 1.00 97.75 87 VAL A N 1
ATOM 659 C CA . VAL A 1 87 ? 2.637 -8.418 -5.366 1.00 97.75 87 VAL A CA 1
ATOM 660 C C . VAL A 1 87 ? 2.602 -8.433 -3.847 1.00 97.75 87 VAL A C 1
ATOM 662 O O . VAL A 1 87 ? 3.639 -8.362 -3.195 1.00 97.75 87 VAL A O 1
ATOM 665 N N . PHE A 1 88 ? 1.401 -8.559 -3.291 1.00 98.12 88 PHE A N 1
ATOM 666 C CA . PHE A 1 88 ? 1.211 -8.865 -1.879 1.00 98.12 88 PHE A CA 1
ATOM 667 C C . PHE A 1 88 ? 1.657 -10.305 -1.596 1.00 98.12 88 PHE A C 1
ATOM 669 O O . PHE A 1 88 ? 1.247 -11.222 -2.314 1.00 98.12 88 PHE A O 1
ATOM 676 N N . LYS A 1 89 ? 2.494 -10.518 -0.575 1.00 97.88 89 LYS A N 1
ATOM 677 C CA . LYS A 1 89 ? 3.027 -11.849 -0.234 1.00 97.88 89 LYS A CA 1
ATOM 678 C C . LYS A 1 89 ? 2.378 -12.404 1.020 1.00 97.88 89 LYS A C 1
ATOM 680 O O . LYS A 1 89 ? 1.808 -13.493 0.994 1.00 97.88 89 LYS A O 1
ATOM 685 N N . SER A 1 90 ? 2.476 -11.660 2.109 1.00 97.94 90 SER A N 1
ATOM 686 C CA . SER A 1 90 ? 1.956 -12.051 3.412 1.00 97.94 90 SER A CA 1
ATOM 687 C C . SER A 1 90 ? 1.815 -10.826 4.301 1.00 97.94 90 SER A C 1
ATOM 689 O O . SER A 1 90 ? 2.423 -9.786 4.053 1.00 97.94 90 SER A O 1
ATOM 691 N N . GLN A 1 91 ? 1.015 -10.961 5.353 1.00 98.31 91 GLN A N 1
ATOM 692 C CA . GLN A 1 91 ? 1.010 -10.007 6.448 1.00 98.31 91 GLN A CA 1
ATOM 693 C C . GLN A 1 91 ? 0.595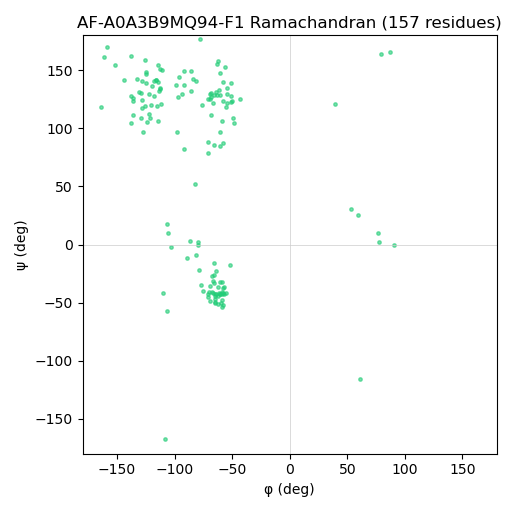 -10.676 7.747 1.00 98.31 91 GLN A C 1
ATOM 695 O O . GLN A 1 91 ? -0.181 -11.635 7.744 1.00 98.31 91 GLN A O 1
ATOM 700 N N . GLU A 1 92 ? 1.048 -10.100 8.846 1.00 98.19 92 GLU A N 1
ATOM 701 C CA . GLU A 1 92 ? 0.435 -10.288 10.151 1.00 98.19 92 GLU A CA 1
ATOM 702 C C . GLU A 1 92 ? -0.707 -9.281 10.331 1.00 98.19 92 GLU A C 1
ATOM 704 O O . GLU A 1 92 ? -0.677 -8.179 9.777 1.00 98.19 92 GLU A O 1
ATOM 709 N N . ALA A 1 93 ? -1.726 -9.663 11.100 1.00 98.19 93 ALA A N 1
ATOM 710 C CA . ALA A 1 93 ? -2.842 -8.798 11.461 1.00 98.19 93 ALA A CA 1
ATOM 711 C C . ALA A 1 93 ? -3.028 -8.827 12.979 1.00 98.19 93 ALA A C 1
ATOM 713 O O . ALA A 1 93 ? -3.328 -9.868 13.564 1.00 98.19 93 ALA A O 1
ATOM 714 N N . ILE A 1 94 ? -2.848 -7.671 13.610 1.00 98.12 94 ILE A N 1
ATOM 715 C CA . ILE A 1 94 ? -2.862 -7.502 15.060 1.00 98.12 94 ILE A CA 1
ATOM 716 C C . ILE A 1 94 ? -4.080 -6.640 15.412 1.00 98.12 94 ILE A C 1
ATOM 718 O O . ILE A 1 94 ? -4.076 -5.437 15.138 1.00 98.12 94 ILE A O 1
ATOM 722 N N . PRO A 1 95 ? -5.154 -7.213 15.987 1.00 96.56 95 PRO A N 1
ATOM 723 C CA . PRO A 1 95 ? -6.314 -6.427 16.384 1.00 96.56 95 PRO A CA 1
ATOM 724 C C . PRO A 1 95 ? -5.951 -5.464 17.519 1.00 96.56 95 PRO A C 1
ATOM 726 O O . PRO A 1 95 ? -5.435 -5.878 18.553 1.00 96.56 95 PRO A O 1
ATOM 729 N N . LEU A 1 96 ? -6.277 -4.182 17.345 1.00 96.62 96 LEU A N 1
ATOM 730 C CA . LEU A 1 96 ? -6.054 -3.128 18.346 1.00 96.62 96 LEU A CA 1
ATOM 731 C C . LEU A 1 96 ? -7.344 -2.722 19.084 1.00 96.62 96 LEU A C 1
ATOM 733 O O . LEU A 1 96 ? -7.320 -1.876 19.975 1.00 96.62 96 LEU A O 1
ATOM 737 N N . GLY A 1 97 ? -8.480 -3.322 18.715 1.00 92.56 97 GLY A N 1
ATOM 738 C CA . GLY A 1 97 ? -9.807 -2.964 19.221 1.00 92.56 97 GLY A CA 1
ATOM 739 C C . GLY A 1 97 ? -10.474 -1.844 18.415 1.00 92.56 97 GLY A C 1
ATOM 740 O O . GLY A 1 97 ? -9.853 -1.180 17.590 1.00 92.56 97 GLY A O 1
ATOM 741 N N . ASN A 1 98 ? -11.782 -1.651 18.614 1.00 92.50 98 ASN A N 1
ATOM 742 C CA . ASN A 1 98 ? -12.580 -0.607 17.944 1.00 92.50 98 ASN A CA 1
ATOM 743 C C . ASN A 1 98 ? -12.474 -0.599 16.401 1.00 92.50 98 ASN A C 1
ATOM 745 O O . ASN A 1 98 ? -12.575 0.452 15.763 1.00 92.50 98 ASN A O 1
ATOM 749 N N . GLY A 1 99 ? -12.259 -1.776 15.805 1.00 93.31 99 GLY A N 1
ATOM 750 C CA . GLY A 1 99 ? -12.087 -1.952 14.362 1.00 93.31 99 GLY A CA 1
ATOM 751 C C . GLY A 1 99 ? -10.705 -1.568 13.825 1.00 93.31 99 GLY A C 1
ATOM 752 O O . GLY A 1 99 ? -10.505 -1.659 12.618 1.00 93.31 99 GLY A O 1
ATOM 753 N N . TYR A 1 100 ? -9.762 -1.150 14.672 1.00 98.06 100 TYR A N 1
ATOM 754 C CA . TYR A 1 100 ? -8.378 -0.908 14.271 1.00 98.06 100 TYR A CA 1
ATOM 755 C C . TYR A 1 100 ? -7.582 -2.211 14.227 1.00 98.06 100 TYR A C 1
ATOM 757 O O . TYR A 1 100 ? -7.733 -3.086 15.086 1.00 98.06 100 TYR A O 1
ATOM 765 N N . ILE A 1 101 ? -6.722 -2.318 13.221 1.00 98.44 101 ILE A N 1
ATOM 766 C CA . ILE A 1 101 ? -5.852 -3.463 12.973 1.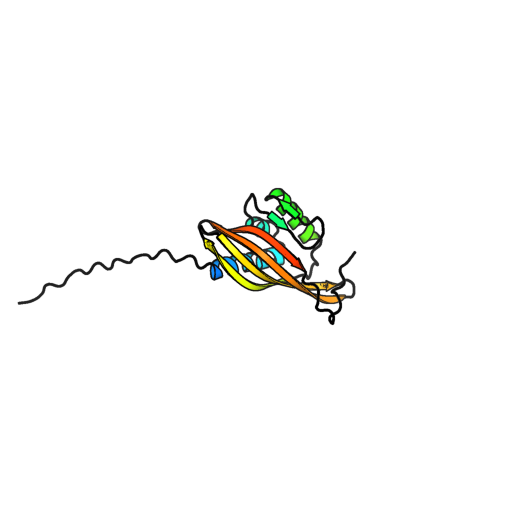00 98.44 101 ILE A CA 1
ATOM 767 C C . ILE A 1 101 ? -4.479 -2.896 12.609 1.00 98.44 101 ILE A C 1
ATOM 769 O O . ILE A 1 101 ? -4.379 -2.098 11.677 1.00 98.44 101 ILE A O 1
ATOM 773 N N . ALA A 1 102 ? -3.437 -3.282 13.341 1.00 98.62 102 ALA A N 1
ATOM 774 C CA . ALA A 1 102 ? -2.066 -3.079 12.890 1.00 98.62 102 ALA A CA 1
ATOM 775 C C . ALA A 1 102 ? -1.663 -4.227 11.964 1.00 98.62 102 ALA A C 1
ATOM 777 O O . ALA A 1 102 ? -2.038 -5.379 12.204 1.00 98.62 102 ALA A O 1
ATOM 778 N N . THR A 1 103 ? -0.898 -3.928 10.923 1.00 98.69 103 THR A N 1
ATOM 779 C CA . THR A 1 103 ? -0.372 -4.932 9.997 1.00 98.69 103 THR A CA 1
ATOM 780 C C . THR A 1 103 ? 1.142 -4.823 9.911 1.00 98.69 103 THR A C 1
ATOM 782 O O . THR A 1 103 ? 1.712 -3.736 10.016 1.00 98.69 103 THR A O 1
ATOM 785 N N . VAL A 1 104 ? 1.790 -5.968 9.718 1.00 98.31 104 VAL A N 1
ATOM 786 C CA . VAL A 1 104 ? 3.192 -6.047 9.298 1.00 98.31 104 VAL A CA 1
ATOM 787 C C . VAL A 1 104 ? 3.202 -6.839 8.002 1.00 98.31 104 VAL A C 1
ATOM 789 O O . VAL A 1 104 ? 2.883 -8.027 8.012 1.00 98.31 104 VAL A O 1
ATOM 792 N N . GLY A 1 105 ? 3.460 -6.165 6.884 1.00 97.62 105 GLY A N 1
ATOM 793 C CA . GLY A 1 105 ? 3.280 -6.696 5.536 1.00 97.62 105 GLY A CA 1
ATOM 794 C C . GLY A 1 105 ? 4.588 -6.943 4.793 1.00 97.62 105 GLY A C 1
ATOM 795 O O . GLY A 1 105 ? 5.579 -6.234 4.975 1.00 97.62 105 GLY A O 1
ATOM 796 N N . HIS A 1 106 ? 4.567 -7.931 3.903 1.00 97.56 106 HIS A N 1
ATOM 797 C CA . HIS A 1 106 ? 5.637 -8.230 2.959 1.00 97.56 106 HIS A CA 1
ATOM 798 C C . HIS A 1 106 ? 5.101 -8.179 1.531 1.00 97.56 106 HIS A C 1
ATOM 800 O O . HIS A 1 106 ? 4.094 -8.817 1.197 1.00 97.56 106 HIS A O 1
ATOM 806 N N . TRP A 1 107 ? 5.807 -7.441 0.681 1.00 97.62 107 TRP A N 1
ATOM 807 C CA . TRP A 1 107 ? 5.433 -7.222 -0.708 1.00 97.62 107 TRP A CA 1
ATOM 808 C C . TRP A 1 107 ? 6.648 -7.308 -1.621 1.00 97.62 107 TRP A C 1
ATOM 810 O O . TRP A 1 107 ? 7.790 -7.165 -1.190 1.00 97.62 107 TRP A O 1
ATOM 820 N N . GLU A 1 108 ? 6.388 -7.496 -2.906 1.00 95.94 108 GLU A N 1
ATOM 821 C CA . GLU A 1 108 ? 7.406 -7.471 -3.950 1.00 95.94 108 GLU A CA 1
ATOM 822 C C . GLU A 1 108 ? 7.026 -6.465 -5.027 1.00 95.94 108 GLU A C 1
ATOM 824 O O . GLU A 1 108 ? 5.874 -6.414 -5.458 1.00 95.94 108 GLU A O 1
ATOM 829 N N . ILE A 1 109 ? 8.012 -5.710 -5.503 1.00 94.62 109 ILE A N 1
ATOM 830 C CA . ILE A 1 109 ? 7.914 -4.927 -6.731 1.00 94.62 109 ILE A CA 1
ATOM 831 C C . ILE A 1 109 ? 8.848 -5.549 -7.755 1.00 94.62 109 ILE A C 1
ATOM 833 O O . ILE A 1 109 ? 10.051 -5.624 -7.528 1.00 94.62 109 ILE A O 1
ATOM 837 N N . SER A 1 110 ? 8.315 -5.970 -8.897 1.00 94.56 110 SER A N 1
ATOM 838 C CA . SER A 1 110 ? 9.122 -6.450 -10.024 1.00 94.56 110 SER A CA 1
ATOM 839 C C . SER A 1 110 ? 8.987 -5.520 -11.220 1.00 94.56 110 SER A C 1
ATOM 841 O O . SER A 1 110 ? 7.895 -5.028 -11.485 1.00 94.56 110 SER A O 1
ATOM 843 N N . PHE A 1 111 ? 10.085 -5.261 -11.925 1.00 94.25 111 PHE A N 1
ATOM 844 C CA . PHE A 1 111 ? 10.134 -4.381 -13.099 1.00 94.25 111 PHE A CA 1
ATOM 845 C C . PHE A 1 111 ? 11.360 -4.696 -13.961 1.00 94.25 111 PHE A C 1
ATOM 847 O O . PHE A 1 111 ? 12.233 -5.461 -13.548 1.00 94.25 111 PHE A O 1
ATOM 854 N N . THR A 1 112 ? 11.435 -4.132 -15.164 1.00 92.50 112 THR A N 1
ATOM 855 C CA . THR A 1 112 ? 12.664 -4.148 -15.973 1.00 92.50 112 THR A CA 1
ATOM 856 C C . THR A 1 112 ? 13.408 -2.832 -15.777 1.00 92.50 112 THR A C 1
ATOM 858 O O . THR A 1 112 ? 12.801 -1.774 -15.922 1.00 92.50 112 THR A O 1
ATOM 861 N N . ASN A 1 113 ? 14.694 -2.887 -15.422 1.00 88.44 113 ASN A N 1
ATOM 862 C CA . ASN A 1 113 ? 15.528 -1.688 -15.307 1.00 88.44 113 ASN A CA 1
ATOM 863 C C . ASN A 1 113 ? 15.985 -1.174 -16.687 1.00 88.44 113 ASN A C 1
ATOM 865 O O . ASN A 1 113 ? 15.743 -1.816 -17.711 1.00 88.44 113 ASN A O 1
ATOM 869 N N . ASP A 1 114 ? 16.693 -0.046 -16.704 1.00 87.31 114 ASP A N 1
ATOM 870 C CA . ASP A 1 114 ? 17.154 0.593 -17.945 1.00 87.31 114 ASP A CA 1
ATOM 871 C C . ASP A 1 114 ? 18.156 -0.267 -18.745 1.00 87.31 114 ASP A C 1
ATOM 873 O O . ASP A 1 114 ? 18.234 -0.151 -19.966 1.00 87.31 114 ASP A O 1
ATOM 877 N N . ASP A 1 115 ? 18.842 -1.213 -18.090 1.00 89.19 115 ASP A N 1
ATOM 878 C CA . ASP A 1 115 ? 19.719 -2.205 -18.735 1.00 89.19 115 ASP A CA 1
ATOM 879 C C . ASP A 1 115 ? 18.954 -3.390 -19.362 1.00 89.19 115 ASP A C 1
ATOM 881 O O . ASP A 1 115 ? 19.562 -4.357 -19.831 1.00 89.19 115 ASP A O 1
ATOM 885 N N . GLY A 1 116 ? 17.619 -3.391 -19.309 1.00 91.12 116 GLY A N 1
ATOM 886 C CA . GLY A 1 116 ? 16.786 -4.487 -19.805 1.00 91.12 116 GLY A CA 1
ATOM 887 C C . GLY A 1 116 ? 16.738 -5.717 -18.888 1.00 91.12 116 GLY A C 1
ATOM 888 O O . GLY A 1 116 ? 16.209 -6.760 -19.282 1.00 91.12 116 GLY A O 1
ATOM 889 N N . LYS A 1 117 ? 17.269 -5.637 -17.662 1.00 91.44 117 LYS A N 1
ATOM 890 C CA . LYS A 1 117 ? 17.276 -6.746 -16.696 1.00 91.44 117 LYS A CA 1
ATOM 891 C C . LYS A 1 117 ? 16.052 -6.692 -15.793 1.00 91.44 117 LYS A C 1
ATOM 893 O O . LYS A 1 117 ? 15.698 -5.644 -15.255 1.00 91.44 117 LYS A O 1
ATOM 898 N N . LYS A 1 118 ? 15.446 -7.856 -15.549 1.00 91.75 118 LYS A N 1
ATOM 899 C CA . LYS A 1 118 ? 14.385 -7.997 -14.548 1.00 91.75 118 LYS A CA 1
ATOM 900 C C . LYS A 1 118 ? 14.955 -7.807 -13.145 1.00 91.75 118 LYS A C 1
ATOM 902 O O . LYS A 1 118 ? 15.908 -8.482 -12.765 1.00 91.75 118 LYS A O 1
ATOM 907 N N . GLN A 1 119 ? 14.343 -6.901 -12.398 1.00 90.75 119 GLN A N 1
ATOM 908 C CA . GLN A 1 119 ? 14.622 -6.617 -10.999 1.00 90.75 119 GLN A CA 1
ATOM 909 C C . GLN A 1 119 ? 13.432 -7.041 -10.144 1.00 90.75 119 GLN A C 1
ATOM 911 O O . GLN A 1 119 ? 12.283 -7.043 -10.595 1.00 90.75 119 GLN A O 1
ATOM 916 N N . THR A 1 120 ? 13.707 -7.415 -8.900 1.00 91.56 120 THR A N 1
ATOM 917 C CA . THR A 1 120 ? 12.688 -7.606 -7.868 1.00 91.56 120 THR A CA 1
ATOM 918 C C . THR A 1 120 ? 13.186 -6.966 -6.5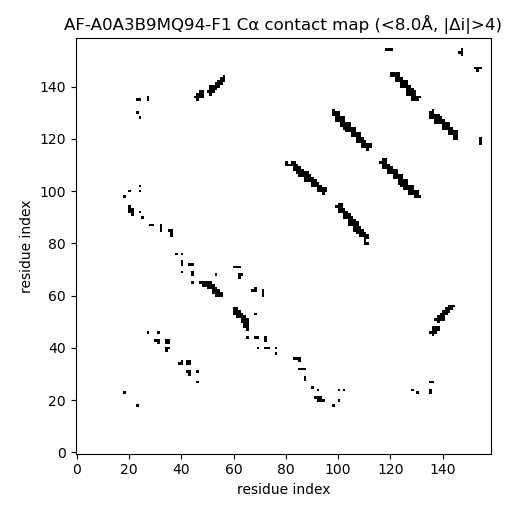89 1.00 91.56 120 THR A C 1
ATOM 920 O O . THR A 1 120 ? 14.291 -7.252 -6.136 1.00 91.56 120 THR A O 1
ATOM 923 N N . VAL A 1 121 ? 12.365 -6.090 -6.031 1.00 91.06 121 VAL A N 1
ATOM 924 C CA . VAL A 1 121 ? 12.635 -5.358 -4.803 1.00 91.06 121 VAL A CA 1
ATOM 925 C C . VAL A 1 121 ? 11.643 -5.828 -3.752 1.00 91.06 121 VAL A C 1
ATOM 927 O O . VAL A 1 121 ? 10.445 -5.923 -4.014 1.00 91.06 121 VAL A O 1
ATOM 930 N N . GLN A 1 122 ? 12.158 -6.144 -2.570 1.00 93.44 122 GLN A N 1
ATOM 931 C CA . GLN A 1 122 ? 11.349 -6.531 -1.423 1.00 93.44 122 GLN A CA 1
ATOM 932 C C . GLN A 1 122 ? 10.900 -5.269 -0.692 1.00 93.44 122 GLN A C 1
ATOM 934 O O . GLN A 1 122 ? 11.722 -4.400 -0.405 1.00 93.44 122 GLN A O 1
ATOM 939 N N . ILE A 1 123 ? 9.616 -5.176 -0.370 1.00 94.62 123 ILE A N 1
ATOM 940 C CA . ILE A 1 123 ? 9.029 -4.080 0.401 1.00 94.62 123 ILE A CA 1
ATOM 941 C C . ILE A 1 123 ? 8.485 -4.653 1.705 1.00 94.62 123 ILE A C 1
ATOM 943 O O . ILE A 1 123 ? 7.920 -5.751 1.740 1.00 94.62 123 ILE A O 1
ATOM 947 N N . ARG A 1 124 ? 8.650 -3.898 2.786 1.00 95.56 124 ARG A N 1
ATOM 948 C CA . ARG A 1 124 ? 8.041 -4.188 4.085 1.00 95.56 124 ARG A CA 1
ATOM 949 C C . ARG A 1 124 ? 7.108 -3.047 4.433 1.00 95.56 124 ARG A C 1
ATOM 951 O O . ARG A 1 124 ? 7.467 -1.896 4.193 1.00 95.56 124 ARG A O 1
ATOM 958 N N . SER A 1 125 ? 5.962 -3.359 5.017 1.00 97.62 125 SER A N 1
ATOM 959 C CA . SER A 1 125 ? 5.046 -2.342 5.516 1.00 97.62 125 SER A CA 1
ATOM 960 C C . SER A 1 125 ? 4.710 -2.533 6.988 1.00 97.62 125 SER A C 1
ATOM 962 O O . SER A 1 125 ? 4.688 -3.657 7.492 1.00 97.62 125 SER A O 1
ATOM 964 N N . THR A 1 126 ? 4.464 -1.417 7.667 1.00 98.06 126 THR A N 1
ATOM 965 C CA . THR A 1 126 ? 3.880 -1.359 9.006 1.00 98.06 126 THR A CA 1
ATOM 966 C C . THR A 1 126 ? 2.722 -0.382 8.938 1.00 98.06 126 THR A C 1
ATOM 968 O O . THR A 1 126 ? 2.932 0.821 8.800 1.00 98.06 126 THR A O 1
ATOM 971 N N . GLU A 1 127 ? 1.496 -0.878 9.012 1.00 98.75 127 GLU A N 1
ATOM 972 C CA . GLU A 1 127 ? 0.318 -0.062 8.717 1.00 98.75 127 GLU A CA 1
ATOM 973 C C . GLU A 1 127 ? -0.662 -0.101 9.888 1.00 98.75 127 GLU A C 1
ATOM 975 O O . GLU A 1 127 ? -0.667 -1.017 10.715 1.00 98.75 127 GLU A O 1
ATOM 980 N N . ILE A 1 128 ? -1.530 0.904 9.940 1.00 98.75 128 ILE A N 1
ATOM 981 C CA . ILE A 1 128 ? -2.741 0.878 10.752 1.00 98.75 128 ILE A CA 1
ATOM 982 C C . ILE A 1 128 ? -3.911 1.042 9.801 1.00 98.75 128 ILE A C 1
ATOM 984 O O . ILE A 1 128 ? -4.044 2.074 9.141 1.00 98.75 128 ILE A O 1
ATOM 988 N N . ILE A 1 129 ? -4.793 0.051 9.787 1.00 98.69 129 ILE A N 1
ATOM 989 C CA . ILE A 1 129 ? -6.043 0.088 9.036 1.00 98.69 129 ILE A CA 1
ATOM 990 C C . ILE A 1 129 ? -7.229 0.086 9.995 1.00 98.69 129 ILE A C 1
ATOM 992 O O . ILE A 1 129 ? -7.151 -0.400 11.127 1.00 98.69 129 ILE A O 1
ATOM 996 N N . ARG A 1 130 ? -8.357 0.625 9.541 1.00 98.06 130 ARG A N 1
ATOM 997 C CA . ARG A 1 130 ? -9.594 0.679 10.316 1.00 98.06 130 ARG A CA 1
ATOM 998 C C . ARG A 1 130 ? -10.760 0.117 9.523 1.00 98.06 130 ARG A C 1
ATOM 1000 O O . ARG A 1 130 ? -11.093 0.612 8.445 1.00 98.06 130 ARG A O 1
ATOM 1007 N N . LYS A 1 131 ? -11.435 -0.874 10.099 1.00 95.75 131 LYS A N 1
ATOM 1008 C CA . LYS A 1 131 ? -12.726 -1.369 9.632 1.00 95.75 131 LYS A CA 1
ATOM 1009 C C . LYS A 1 131 ? -13.831 -0.388 10.029 1.00 95.75 131 LYS A C 1
ATOM 1011 O O . LYS A 1 131 ? -14.060 -0.130 11.208 1.00 95.75 131 LYS A O 1
ATOM 1016 N N . GLN A 1 132 ? -14.532 0.150 9.037 1.00 91.56 132 GLN A N 1
ATOM 1017 C CA . GLN A 1 132 ? -15.693 1.025 9.187 1.00 91.56 132 GLN A CA 1
ATOM 1018 C C . GLN A 1 132 ? -16.855 0.470 8.355 1.00 91.56 132 GLN A C 1
ATOM 1020 O O . GLN A 1 132 ? -16.948 0.664 7.138 1.00 91.56 132 GLN A O 1
ATOM 1025 N N . GLY A 1 133 ? -17.749 -0.273 9.012 1.00 88.69 133 GLY A N 1
ATOM 1026 C CA . GLY A 1 133 ? -18.829 -0.986 8.333 1.00 88.69 133 GLY A CA 1
ATOM 1027 C C . GLY A 1 133 ? -18.269 -2.007 7.342 1.00 88.69 133 GLY A C 1
ATOM 1028 O O . GLY A 1 133 ? -17.595 -2.951 7.737 1.00 88.69 133 GLY A O 1
ATOM 1029 N N . ARG A 1 134 ? -18.532 -1.819 6.044 1.00 89.06 134 ARG A N 1
ATOM 1030 C CA . ARG A 1 134 ? -18.015 -2.701 4.979 1.00 89.06 134 ARG A CA 1
ATOM 1031 C C . ARG A 1 134 ? -16.649 -2.283 4.432 1.00 89.06 134 ARG A C 1
ATOM 1033 O O . ARG A 1 134 ? -16.046 -3.061 3.700 1.00 89.06 134 ARG A O 1
ATOM 1040 N N . LYS A 1 135 ? -16.170 -1.080 4.758 1.00 93.88 135 LYS A N 1
ATOM 1041 C CA . LYS A 1 135 ? -14.902 -0.551 4.246 1.00 93.88 135 LYS A CA 1
ATOM 1042 C C . LYS A 1 135 ? -13.779 -0.808 5.239 1.00 93.88 135 LYS A C 1
ATOM 1044 O O . LYS A 1 135 ? -13.990 -0.712 6.444 1.00 93.88 135 LYS A O 1
ATOM 1049 N N . THR A 1 136 ? -12.598 -1.087 4.716 1.00 97.88 136 THR A N 1
ATOM 1050 C CA . THR A 1 136 ? -11.344 -1.101 5.469 1.00 97.88 136 THR A CA 1
ATOM 1051 C C . THR A 1 136 ? -10.470 -0.022 4.856 1.00 97.88 136 THR A C 1
ATOM 1053 O O . THR A 1 136 ? -10.350 0.011 3.630 1.00 97.88 136 THR A O 1
ATOM 1056 N N . LEU A 1 137 ? -9.949 0.884 5.681 1.00 98.62 137 LEU A N 1
ATOM 1057 C CA . LEU A 1 137 ? -9.219 2.066 5.226 1.00 98.62 137 LEU A CA 1
ATOM 1058 C C . LEU A 1 137 ? -7.864 2.177 5.924 1.00 98.62 137 LEU A C 1
ATOM 1060 O O . LEU A 1 137 ? -7.803 1.959 7.134 1.00 98.62 137 LEU A O 1
ATOM 1064 N N . TYR A 1 138 ? -6.826 2.585 5.199 1.00 98.75 138 TYR A N 1
ATOM 1065 C CA . TYR A 1 138 ? -5.567 3.045 5.773 1.00 98.75 138 TYR A CA 1
ATOM 1066 C C . TYR A 1 138 ? -5.799 4.278 6.645 1.00 98.75 138 TYR A C 1
ATOM 1068 O O . TYR A 1 138 ? -6.474 5.226 6.240 1.00 98.75 138 TYR A O 1
ATOM 1076 N N . VAL A 1 139 ? -5.212 4.249 7.837 1.00 98.69 139 VAL A N 1
ATOM 1077 C CA . VAL A 1 139 ? -5.047 5.388 8.751 1.00 98.69 139 VAL A CA 1
ATOM 1078 C C . VAL A 1 139 ? -3.571 5.776 8.807 1.00 98.69 139 VAL A C 1
ATOM 1080 O O . VAL A 1 139 ? -3.243 6.956 8.758 1.00 98.69 139 VAL A O 1
ATOM 1083 N N . ILE A 1 140 ? -2.683 4.781 8.860 1.00 98.69 140 ILE A N 1
ATOM 1084 C CA . ILE A 1 140 ? -1.244 4.942 8.647 1.00 98.69 140 ILE A CA 1
ATOM 1085 C C . ILE A 1 140 ? -0.817 3.909 7.611 1.00 98.69 140 ILE A C 1
ATOM 1087 O O . ILE A 1 140 ? -1.138 2.734 7.765 1.00 98.69 140 ILE A O 1
ATOM 1091 N N . ASP A 1 141 ? -0.088 4.346 6.597 1.00 98.56 141 ASP A N 1
ATOM 1092 C CA . ASP A 1 141 ? 0.581 3.506 5.609 1.00 98.56 141 ASP A CA 1
ATOM 1093 C C . ASP A 1 141 ? 2.068 3.861 5.619 1.00 98.56 141 ASP A C 1
ATOM 1095 O O . ASP A 1 141 ? 2.468 4.934 5.168 1.00 98.56 141 ASP A O 1
ATOM 1099 N N . HIS A 1 142 ? 2.878 2.981 6.199 1.00 98.12 142 HIS A N 1
ATOM 1100 C CA . HIS A 1 142 ? 4.323 3.082 6.102 1.00 98.12 142 HIS A CA 1
ATOM 1101 C C . HIS A 1 142 ? 4.846 1.876 5.336 1.00 98.12 142 HIS A C 1
ATOM 1103 O O . HIS A 1 142 ? 4.694 0.742 5.791 1.00 98.12 142 HIS A O 1
ATOM 1109 N N . ALA A 1 143 ? 5.501 2.130 4.206 1.00 95.94 143 ALA A N 1
ATOM 1110 C CA . ALA A 1 143 ? 6.119 1.113 3.369 1.00 95.94 143 ALA A CA 1
ATOM 1111 C C . ALA A 1 143 ? 7.559 1.505 3.030 1.00 95.94 143 ALA A C 1
ATOM 1113 O O . ALA A 1 143 ? 7.830 2.619 2.596 1.00 95.94 143 ALA A O 1
ATOM 1114 N N . SER A 1 144 ? 8.495 0.577 3.208 1.00 92.06 144 SER A N 1
ATOM 1115 C CA . SER A 1 144 ? 9.911 0.817 2.934 1.00 92.06 144 SER A CA 1
ATOM 1116 C C . SER A 1 144 ? 10.534 -0.302 2.111 1.00 92.06 144 SER A C 1
ATOM 1118 O O . SER A 1 144 ? 10.254 -1.492 2.314 1.00 92.06 144 SER A O 1
ATOM 1120 N N . VAL A 1 145 ? 11.429 0.074 1.200 1.00 89.00 145 VAL A N 1
ATOM 1121 C CA . VAL A 1 145 ? 12.303 -0.868 0.503 1.00 89.00 145 VAL A CA 1
ATOM 1122 C C . VAL A 1 145 ? 13.186 -1.592 1.523 1.00 89.00 145 VAL A C 1
ATOM 1124 O O . VAL A 1 145 ? 13.838 -0.996 2.383 1.00 89.00 145 VAL A O 1
ATOM 1127 N N . GLY A 1 146 ? 13.201 -2.919 1.449 1.00 75.50 146 GLY A N 1
ATOM 1128 C CA . GLY A 1 146 ? 14.198 -3.734 2.122 1.00 75.50 146 GLY A CA 1
ATOM 1129 C C . GLY A 1 146 ? 15.552 -3.541 1.456 1.00 75.50 146 GLY A C 1
ATOM 1130 O O . GLY A 1 146 ? 15.686 -3.762 0.254 1.00 75.50 146 GLY A O 1
ATOM 1131 N N . THR A 1 147 ? 16.573 -3.170 2.227 1.00 68.44 147 THR A N 1
ATOM 1132 C CA . THR A 1 147 ? 17.947 -3.263 1.738 1.00 68.44 147 THR A CA 1
ATOM 1133 C C . THR A 1 147 ? 18.278 -4.737 1.488 1.00 68.44 147 THR A C 1
ATOM 1135 O O . THR A 1 147 ? 17.999 -5.579 2.350 1.00 68.44 147 THR A O 1
ATOM 1138 N N . PRO A 1 148 ? 18.833 -5.091 0.315 1.00 61.91 148 PRO A N 1
ATOM 1139 C CA . PRO A 1 148 ? 19.245 -6.462 0.078 1.00 61.91 148 PRO A CA 1
ATOM 1140 C C . PRO A 1 148 ? 20.306 -6.873 1.106 1.00 61.91 148 PRO A C 1
ATOM 1142 O O . PRO A 1 148 ? 21.086 -6.031 1.567 1.00 61.91 148 PRO A O 1
ATOM 1145 N N . PRO A 1 149 ? 20.339 -8.157 1.502 1.00 60.09 149 PRO A N 1
ATOM 1146 C CA . PRO A 1 149 ? 21.351 -8.645 2.425 1.00 60.09 149 PRO A CA 1
ATOM 1147 C C . PRO A 1 149 ? 22.760 -8.356 1.875 1.00 60.09 149 PRO A C 1
ATOM 1149 O O . PRO A 1 149 ? 22.924 -8.329 0.657 1.00 60.09 149 PRO A O 1
ATOM 1152 N N . PRO A 1 150 ? 23.794 -8.207 2.729 1.00 57.06 150 PRO A N 1
ATOM 1153 C CA . PRO A 1 150 ? 25.142 -7.753 2.342 1.00 57.06 150 PRO A CA 1
ATOM 1154 C C . PRO A 1 150 ? 25.811 -8.506 1.178 1.00 57.06 150 PRO A C 1
ATOM 1156 O O . PRO A 1 150 ? 26.756 -8.002 0.581 1.00 57.06 150 PRO A O 1
ATOM 1159 N N . ASN A 1 151 ? 25.319 -9.705 0.848 1.00 55.19 151 ASN A N 1
ATOM 1160 C CA . ASN A 1 151 ? 25.831 -10.567 -0.217 1.00 55.19 151 ASN A CA 1
ATOM 1161 C C . ASN A 1 151 ? 24.931 -10.603 -1.470 1.00 55.19 151 ASN A C 1
ATOM 1163 O O . ASN A 1 151 ? 25.138 -11.442 -2.346 1.00 55.19 151 ASN A O 1
ATOM 1167 N N . GLN A 1 152 ? 23.923 -9.733 -1.565 1.00 51.69 152 GLN A N 1
ATOM 1168 C CA . GLN A 1 152 ? 23.145 -9.500 -2.781 1.00 51.69 152 GLN A CA 1
ATOM 1169 C C . GLN A 1 152 ? 23.421 -8.083 -3.296 1.00 51.69 152 GLN A C 1
ATOM 1171 O O . GLN A 1 152 ? 23.403 -7.141 -2.502 1.00 51.69 152 GLN A O 1
ATOM 1176 N N . PRO A 1 153 ? 23.678 -7.904 -4.607 1.00 53.72 153 PRO A N 1
ATOM 1177 C CA . PRO A 1 153 ? 23.830 -6.574 -5.179 1.00 53.72 153 PRO A CA 1
ATOM 1178 C C . PRO A 1 153 ? 22.603 -5.722 -4.850 1.00 53.72 153 PRO A C 1
ATOM 1180 O O . PRO A 1 153 ? 21.473 -6.191 -4.997 1.00 53.72 153 PRO A O 1
ATOM 1183 N N . ALA A 1 154 ? 22.825 -4.475 -4.426 1.00 55.91 154 ALA A N 1
ATOM 1184 C CA . ALA A 1 154 ? 21.758 -3.488 -4.356 1.00 55.91 154 ALA A CA 1
ATOM 1185 C C . ALA A 1 154 ? 21.035 -3.450 -5.706 1.00 55.91 154 ALA A C 1
ATOM 1187 O O . ALA A 1 154 ? 21.687 -3.326 -6.745 1.00 55.91 154 ALA A O 1
ATOM 1188 N N . ALA A 1 155 ? 19.703 -3.576 -5.698 1.00 55.06 155 ALA A N 1
ATOM 1189 C CA . ALA A 1 155 ? 18.924 -3.200 -6.867 1.00 55.06 155 ALA A CA 1
ATOM 1190 C C . ALA A 1 155 ? 19.299 -1.745 -7.159 1.00 55.06 155 ALA A C 1
ATOM 1192 O O . ALA A 1 155 ? 19.179 -0.898 -6.273 1.00 55.06 155 ALA A O 1
ATOM 1193 N N . ALA A 1 156 ? 19.874 -1.494 -8.334 1.00 49.84 156 ALA A N 1
ATOM 1194 C CA . ALA A 1 156 ? 20.368 -0.175 -8.691 1.00 49.84 156 ALA A CA 1
ATOM 1195 C C . ALA A 1 156 ? 19.197 0.814 -8.613 1.00 49.84 156 ALA A C 1
ATOM 1197 O O . ALA A 1 156 ? 18.283 0.760 -9.432 1.00 49.84 156 ALA A O 1
ATOM 1198 N N . GLY A 1 157 ? 19.195 1.649 -7.572 1.00 41.88 157 GLY A N 1
ATOM 1199 C CA . GLY A 1 157 ? 18.279 2.773 -7.452 1.00 41.88 157 GLY A CA 1
ATOM 1200 C C . GLY A 1 157 ? 18.697 3.827 -8.465 1.00 41.88 157 GLY A C 1
ATOM 1201 O O . GLY A 1 157 ? 19.868 4.216 -8.500 1.00 41.88 157 GLY A O 1
ATOM 1202 N N . ASN A 1 158 ? 17.765 4.247 -9.316 1.00 45.72 158 ASN A N 1
ATOM 1203 C CA . ASN A 1 158 ? 18.016 5.342 -10.242 1.00 45.72 158 ASN A CA 1
ATOM 1204 C C . ASN A 1 158 ? 18.158 6.649 -9.448 1.00 45.72 158 ASN A C 1
ATOM 1206 O O . ASN A 1 158 ? 17.330 6.952 -8.592 1.00 45.72 158 ASN A O 1
ATOM 1210 N N . LYS A 1 159 ? 19.233 7.387 -9.742 1.00 32.28 159 LYS A N 1
ATOM 1211 C CA . LYS A 1 159 ? 19.328 8.826 -9.480 1.00 32.28 159 LYS A CA 1
ATOM 1212 C C . LYS A 1 159 ? 18.477 9.600 -10.478 1.00 32.28 159 LYS A C 1
ATOM 1214 O O . LYS A 1 159 ? 18.355 9.109 -11.623 1.00 32.28 159 LYS A O 1
#

Mean predicted aligned error: 8.73 Å

Sequence (159 aa):
MKTWTLLALLSLVAMPAFADPAADAKAHSEAFARAWNARDVKGVLALYADDARVIWSDEGEEANGKAEIEKLLTNAMKSFPKDGRVVFKSQEAIPLGNGYIATVGHWEISFTNDDGKKQTVQIRSTEIIRKQGRKTLYVIDHASVGTPPPNQPAAAGNK

pLDDT: mean 86.86, std 18.01, range [32.28, 98.75]

Radius of gyration: 21.43 Å; Cα contacts (8 Å, |Δi|>4): 265; chains: 1; bounding box: 78×56×46 Å